Protein AF-A0A182KH71-F1 (afdb_monomer_lite)

Secondary structure (DSSP, 8-state):
--HHHHHHHHHHHHHHHHHHHTTTT-TT--SS-----TTS-HHHHHHHHHHHHHHHHS----S-HHHHHHHHHHHHHHHHHHHHHHIIIIIS--

Radius of gyration: 15.58 Å; chains: 1; bounding box: 45×22×39 Å

Sequence (94 aa):
MNIYNIIQIVLNLYIGIVGGLNSYFDPDYSWSCETINQKDNPIQFTILMLHFGIPLLGGYCDFPKVLLFIGFTQNMFMFTLFADFYIKTYIKKK

InterPro domains:
  IPR002076 ELO family [PF01151] (43-94)

pLDDT: mean 75.15, std 6.95, range [49.72, 83.88]

Foldseek 3Di:
DDPVVVVVVVVVVVLCVVVCCQAVVPPVHDPVDDDDDPSDDLVSLVVQLCVLVVCLVDVPDPDPNVVSVVSNVVSVVVSVVVVVVCCVPPVVPD

Structure (mmCIF, N/CA/C/O backbone):
data_AF-A0A182KH71-F1
#
_entry.id   AF-A0A182KH71-F1
#
loop_
_atom_site.group_PDB
_atom_site.id
_atom_site.type_symbol
_atom_site.label_atom_id
_atom_site.label_alt_id
_atom_site.label_comp_id
_atom_site.label_asym_id
_atom_site.label_entity_id
_atom_site.label_seq_id
_atom_site.pdbx_PDB_ins_code
_atom_site.Cartn_x
_atom_site.Cartn_y
_atom_site.Cartn_z
_atom_site.occupancy
_atom_site.B_iso_or_equiv
_atom_site.auth_seq_id
_atom_site.auth_comp_id
_atom_site.auth_asym_id
_atom_site.auth_atom_id
_atom_site.pdbx_PDB_model_num
ATOM 1 N N . MET A 1 1 ? 22.215 -0.749 -15.458 1.00 57.09 1 MET A N 1
ATOM 2 C CA . MET A 1 1 ? 20.942 -0.724 -14.706 1.00 57.09 1 MET A CA 1
ATOM 3 C C . MET A 1 1 ? 20.377 0.675 -14.830 1.00 57.09 1 MET A C 1
ATOM 5 O O . MET A 1 1 ? 21.123 1.618 -14.605 1.00 57.09 1 MET A O 1
ATOM 9 N N . ASN A 1 2 ? 19.142 0.820 -15.299 1.00 70.88 2 ASN A N 1
ATOM 10 C CA . ASN A 1 2 ? 18.598 2.137 -15.608 1.00 70.88 2 ASN A CA 1
ATOM 11 C C . ASN A 1 2 ? 18.298 2.926 -14.322 1.00 70.88 2 ASN A C 1
ATOM 13 O O . ASN A 1 2 ? 17.957 2.314 -13.308 1.00 70.88 2 ASN A O 1
ATOM 17 N N . ILE A 1 3 ? 18.441 4.255 -14.339 1.00 74.06 3 ILE A N 1
ATOM 18 C CA . ILE A 1 3 ? 18.426 5.073 -13.107 1.00 74.06 3 ILE A CA 1
ATOM 19 C C . ILE A 1 3 ? 17.095 4.946 -12.342 1.00 74.06 3 ILE A C 1
ATOM 21 O O . ILE A 1 3 ? 17.070 4.894 -11.117 1.00 74.06 3 ILE A O 1
ATOM 25 N N . TYR A 1 4 ? 15.995 4.775 -13.075 1.00 64.38 4 TYR A N 1
ATOM 26 C CA . TYR A 1 4 ? 14.647 4.562 -12.548 1.00 64.38 4 TYR A CA 1
ATOM 27 C C . TYR A 1 4 ? 14.513 3.225 -11.810 1.00 64.38 4 TYR A C 1
ATOM 29 O O . TYR A 1 4 ? 13.889 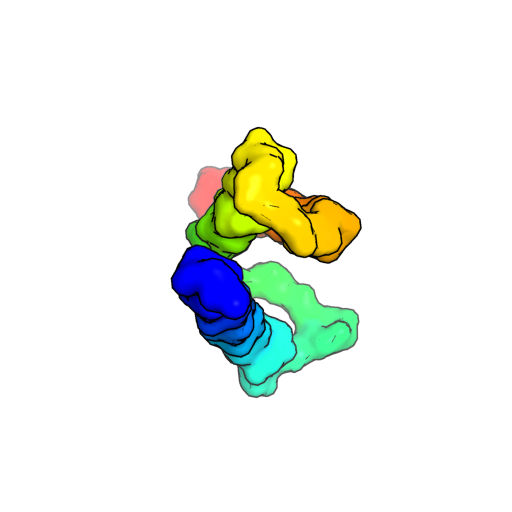3.173 -10.756 1.00 64.38 4 TYR A O 1
ATOM 37 N N . ASN A 1 5 ? 15.171 2.166 -12.293 1.00 68.38 5 ASN A N 1
ATOM 38 C CA . ASN A 1 5 ? 15.152 0.863 -11.627 1.00 68.38 5 ASN A CA 1
ATOM 39 C C . ASN A 1 5 ? 15.877 0.937 -10.274 1.00 68.38 5 ASN A C 1
ATOM 41 O O . ASN A 1 5 ? 15.43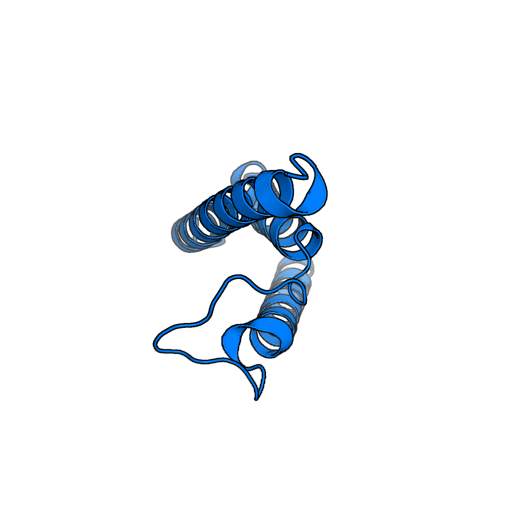1 0.330 -9.306 1.00 68.38 5 ASN A O 1
ATOM 45 N N . ILE A 1 6 ? 16.966 1.713 -10.190 1.00 77.75 6 ILE A N 1
ATOM 46 C CA . ILE A 1 6 ? 17.694 1.941 -8.931 1.00 77.75 6 ILE A CA 1
ATOM 47 C C . ILE A 1 6 ? 16.821 2.718 -7.944 1.00 77.75 6 ILE A C 1
ATOM 49 O O . ILE A 1 6 ? 16.665 2.287 -6.802 1.00 77.75 6 ILE A O 1
ATOM 53 N N . ILE A 1 7 ? 16.212 3.820 -8.390 1.00 75.19 7 ILE A N 1
ATOM 54 C CA . ILE A 1 7 ? 15.299 4.624 -7.564 1.00 75.19 7 ILE A CA 1
ATOM 55 C C . ILE A 1 7 ? 14.148 3.755 -7.050 1.00 75.19 7 ILE A C 1
ATOM 57 O O . ILE A 1 7 ? 13.833 3.793 -5.865 1.00 75.19 7 ILE A O 1
ATOM 61 N N . GLN A 1 8 ? 13.567 2.916 -7.905 1.00 69.75 8 GLN A N 1
ATOM 62 C CA . GLN A 1 8 ? 12.469 2.032 -7.535 1.00 69.75 8 GLN A CA 1
ATOM 63 C C . GLN A 1 8 ? 12.882 0.979 -6.502 1.00 69.75 8 GLN A C 1
ATOM 65 O O . GLN A 1 8 ? 12.117 0.722 -5.576 1.00 69.75 8 GLN A O 1
ATOM 70 N N . ILE A 1 9 ? 14.071 0.385 -6.617 1.00 77.44 9 ILE A N 1
ATOM 71 C CA . ILE A 1 9 ? 14.575 -0.571 -5.619 1.00 77.44 9 ILE A CA 1
ATOM 72 C C . ILE A 1 9 ? 14.738 0.121 -4.265 1.00 77.44 9 ILE A C 1
ATOM 74 O O . ILE A 1 9 ? 14.241 -0.382 -3.261 1.00 77.44 9 ILE A O 1
ATOM 78 N N . VAL A 1 10 ? 15.378 1.291 -4.243 1.00 83.00 10 VAL A N 1
ATOM 79 C CA . VAL A 1 10 ? 15.605 2.054 -3.007 1.00 83.00 10 VAL A CA 1
ATOM 80 C C . VAL A 1 10 ? 14.279 2.471 -2.371 1.00 83.00 10 VAL A C 1
ATOM 82 O O . VAL A 1 10 ? 14.098 2.318 -1.166 1.00 83.00 10 VAL A O 1
ATOM 85 N N . LEU A 1 11 ? 13.330 2.946 -3.175 1.00 77.62 11 LEU A N 1
ATOM 86 C CA . LEU A 1 11 ? 12.052 3.459 -2.693 1.00 77.62 11 LEU A CA 1
ATOM 87 C C . LEU A 1 11 ? 11.128 2.329 -2.207 1.00 77.62 11 LEU A C 1
ATOM 89 O O . LEU A 1 11 ? 10.520 2.461 -1.149 1.00 77.62 11 LEU A O 1
ATOM 93 N N . ASN A 1 12 ? 11.088 1.184 -2.900 1.00 74.88 12 ASN A N 1
ATOM 94 C CA . ASN A 1 12 ? 10.361 0.002 -2.419 1.00 74.88 12 ASN A CA 1
ATOM 95 C C . ASN A 1 12 ? 10.991 -0.592 -1.155 1.00 74.88 12 ASN A C 1
ATOM 97 O O . ASN A 1 12 ? 10.261 -0.990 -0.251 1.00 74.88 12 ASN A O 1
ATOM 101 N N . LEU A 1 13 ? 12.325 -0.630 -1.067 1.00 82.38 13 LEU A N 1
ATOM 102 C CA . LEU A 1 13 ? 13.022 -1.095 0.131 1.00 82.38 13 LEU A CA 1
ATOM 103 C C . LEU A 1 13 ? 12.724 -0.182 1.326 1.00 82.38 13 LEU A C 1
ATOM 105 O O . LEU 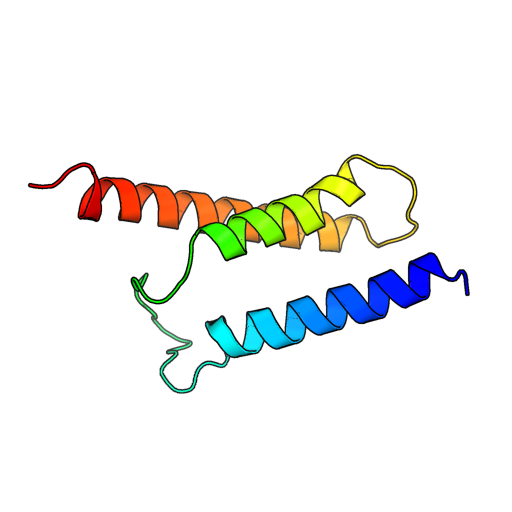A 1 13 ? 12.397 -0.671 2.403 1.00 82.38 13 LEU A O 1
ATOM 109 N N . TYR A 1 14 ? 12.779 1.135 1.127 1.00 82.62 14 TYR A N 1
ATOM 110 C CA . TYR A 1 14 ? 12.452 2.115 2.159 1.00 82.62 14 TYR A CA 1
ATOM 111 C C . TYR A 1 14 ? 11.003 1.975 2.641 1.00 82.62 14 TYR A C 1
ATOM 113 O O . TYR A 1 14 ? 10.770 1.854 3.841 1.00 82.62 14 TYR A O 1
ATOM 121 N N . ILE A 1 15 ? 10.038 1.921 1.718 1.00 80.75 15 ILE A N 1
ATOM 122 C CA . ILE A 1 15 ? 8.617 1.745 2.052 1.00 80.75 15 ILE A CA 1
ATOM 123 C C . ILE A 1 15 ? 8.380 0.408 2.763 1.00 80.75 15 ILE A C 1
ATOM 125 O O . ILE A 1 15 ? 7.625 0.362 3.730 1.00 80.75 15 ILE A O 1
ATOM 129 N N . GLY A 1 16 ? 9.040 -0.668 2.328 1.00 79.94 16 GLY A N 1
ATOM 130 C CA . GLY A 1 16 ? 8.941 -1.979 2.965 1.00 79.94 16 GLY A CA 1
ATOM 131 C C . GLY A 1 16 ? 9.492 -1.990 4.391 1.00 79.94 16 GLY A C 1
ATOM 132 O O . GLY A 1 16 ? 8.846 -2.525 5.287 1.00 79.94 16 GLY A O 1
ATOM 133 N N . ILE A 1 17 ? 10.648 -1.360 4.626 1.00 82.31 17 ILE A N 1
ATOM 134 C CA . ILE A 1 17 ? 11.260 -1.274 5.960 1.00 82.31 17 ILE A CA 1
ATOM 135 C C . ILE A 1 17 ? 10.422 -0.382 6.877 1.00 82.31 17 ILE A C 1
ATOM 137 O O . ILE A 1 17 ? 10.056 -0.806 7.966 1.00 82.31 17 ILE A O 1
ATOM 141 N N . VAL A 1 18 ? 10.079 0.833 6.445 1.00 83.19 18 VAL A N 1
ATOM 142 C CA . VAL A 1 18 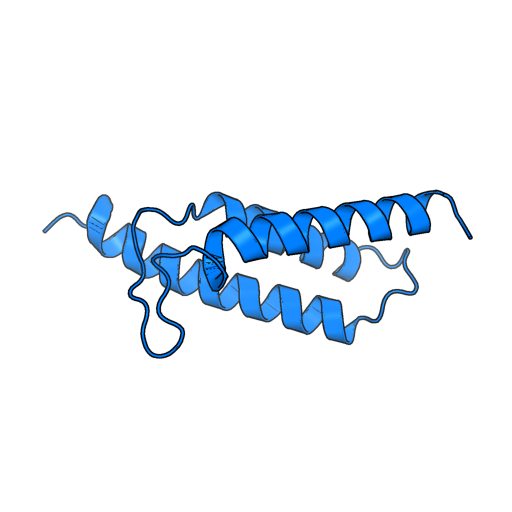? 9.308 1.779 7.266 1.00 83.19 18 VAL A CA 1
ATOM 143 C C . VAL A 1 18 ? 7.898 1.255 7.522 1.00 83.19 18 VAL A C 1
ATOM 145 O O . VAL A 1 18 ? 7.435 1.300 8.658 1.00 83.19 18 VAL A O 1
ATOM 148 N N . GLY A 1 19 ? 7.229 0.719 6.500 1.00 77.25 19 GLY A N 1
ATOM 149 C CA . GLY A 1 19 ? 5.904 0.122 6.645 1.00 77.25 19 GLY A CA 1
ATOM 150 C C . GLY A 1 19 ? 5.924 -1.145 7.499 1.00 77.25 19 GLY A C 1
ATOM 151 O O . GLY A 1 19 ? 5.025 -1.345 8.302 1.00 77.25 19 GLY A O 1
ATOM 152 N N . GLY A 1 20 ? 6.961 -1.978 7.382 1.00 78.00 20 GLY A N 1
ATOM 153 C CA . GLY A 1 20 ? 7.132 -3.153 8.233 1.00 78.00 20 GLY A CA 1
ATOM 154 C C . GLY A 1 20 ? 7.368 -2.783 9.697 1.00 78.00 20 GLY A C 1
ATOM 155 O O . GLY A 1 20 ? 6.696 -3.323 10.570 1.00 78.00 20 GLY A O 1
ATOM 156 N N . LEU A 1 21 ? 8.296 -1.858 9.964 1.00 82.31 21 LEU A N 1
ATOM 157 C CA . LEU A 1 21 ? 8.666 -1.426 11.318 1.00 82.31 21 LEU A CA 1
ATOM 158 C C . LEU A 1 21 ? 7.539 -0.695 12.051 1.00 82.31 21 LEU A C 1
ATOM 160 O O . LEU A 1 21 ? 7.390 -0.893 13.247 1.00 82.31 21 LEU A O 1
ATOM 164 N N . ASN A 1 22 ? 6.740 0.106 11.344 1.00 78.12 22 ASN A N 1
ATOM 165 C CA . ASN A 1 22 ? 5.596 0.819 11.931 1.00 78.12 22 ASN A CA 1
ATOM 166 C C . ASN A 1 22 ? 4.291 0.008 11.899 1.00 78.12 22 ASN A C 1
ATOM 168 O O . ASN A 1 22 ? 3.223 0.562 12.139 1.00 78.12 22 ASN A O 1
ATOM 172 N N . SER A 1 23 ? 4.341 -1.271 11.527 1.00 74.56 23 SER A N 1
ATOM 173 C CA . SER A 1 23 ? 3.159 -2.134 11.528 1.00 74.56 23 SER A CA 1
ATOM 174 C C . SER A 1 23 ? 3.498 -3.485 12.151 1.00 74.56 23 SER A C 1
ATOM 176 O O . SER A 1 23 ? 3.340 -3.666 13.349 1.00 74.56 23 SER A O 1
ATOM 178 N N . TYR A 1 24 ? 4.023 -4.427 11.368 1.00 74.56 24 TYR A N 1
ATOM 179 C CA . TYR A 1 24 ? 4.219 -5.813 11.809 1.00 74.56 24 TYR A CA 1
ATOM 180 C C . TYR A 1 24 ? 5.360 -6.004 12.819 1.00 74.56 24 TYR A C 1
ATOM 182 O O . TYR A 1 24 ? 5.344 -6.953 13.599 1.00 74.56 24 TYR A O 1
ATOM 190 N N . PHE A 1 25 ? 6.377 -5.142 12.781 1.00 81.06 25 PHE A N 1
ATOM 191 C CA . PHE A 1 25 ? 7.537 -5.212 13.675 1.00 81.06 25 PHE A CA 1
ATOM 192 C C . PHE A 1 25 ? 7.507 -4.140 14.770 1.00 81.06 25 PHE A C 1
ATOM 194 O O . PHE A 1 25 ? 8.543 -3.875 15.382 1.00 81.06 25 PHE A O 1
ATOM 201 N N . ASP A 1 26 ? 6.346 -3.531 15.019 1.00 80.31 26 ASP A N 1
ATOM 202 C CA . ASP A 1 26 ? 6.177 -2.691 16.198 1.00 80.31 26 ASP A CA 1
ATOM 203 C C . ASP A 1 26 ? 6.315 -3.571 17.461 1.00 80.31 26 ASP A C 1
ATOM 205 O O . ASP A 1 26 ? 5.806 -4.696 17.479 1.00 80.31 26 ASP A O 1
ATOM 209 N N . PRO A 1 27 ? 7.040 -3.130 18.505 1.00 79.19 27 PRO A N 1
ATOM 210 C CA . PRO A 1 27 ? 7.257 -3.931 19.710 1.00 79.19 27 PRO A CA 1
ATOM 211 C C . PRO A 1 27 ? 5.965 -4.310 20.449 1.00 79.19 27 PRO A C 1
ATOM 213 O O . PRO A 1 27 ? 5.975 -5.303 21.178 1.00 79.19 27 PRO A O 1
ATOM 216 N N . ASP A 1 28 ? 4.870 -3.570 20.250 1.00 79.56 28 ASP A N 1
ATOM 217 C CA . ASP A 1 28 ? 3.560 -3.889 20.827 1.00 79.56 28 ASP A CA 1
ATOM 218 C C . ASP A 1 28 ? 2.738 -4.870 19.955 1.00 79.56 28 ASP A C 1
ATOM 220 O O . ASP A 1 28 ? 1.648 -5.269 20.362 1.00 79.56 28 ASP A O 1
ATOM 224 N N . TYR A 1 29 ? 3.223 -5.267 18.768 1.00 73.69 29 TYR A N 1
ATOM 225 C CA . TYR A 1 29 ? 2.451 -6.032 17.778 1.00 73.69 29 TYR A CA 1
ATOM 226 C C . TYR A 1 29 ? 2.417 -7.547 18.049 1.00 73.69 29 TYR A C 1
ATOM 228 O O . TYR A 1 29 ? 3.450 -8.228 18.101 1.00 73.69 29 TYR A O 1
ATOM 236 N N . SER A 1 30 ? 1.211 -8.117 18.131 1.00 80.94 30 SER A N 1
ATOM 237 C CA . SER A 1 30 ? 0.991 -9.558 18.295 1.00 80.94 30 SER A CA 1
ATOM 238 C C . SER A 1 30 ? 0.756 -10.276 16.961 1.00 80.94 30 SER A C 1
ATOM 240 O O . SER A 1 30 ? -0.294 -10.166 16.332 1.00 80.94 30 SER A O 1
ATOM 242 N N . TRP A 1 31 ? 1.699 -11.137 16.566 1.00 76.69 31 TRP A N 1
ATOM 243 C CA . TRP A 1 31 ? 1.623 -11.917 15.319 1.00 76.69 31 TRP A CA 1
ATOM 244 C C . TRP A 1 31 ? 0.534 -13.003 15.293 1.00 76.69 31 TRP A C 1
ATOM 246 O O . TRP A 1 31 ? 0.218 -13.517 14.222 1.00 76.69 31 TRP A O 1
ATOM 256 N N . SER A 1 32 ? -0.020 -13.398 16.446 1.00 76.44 32 SER A N 1
ATOM 257 C CA . SER A 1 32 ? -1.104 -14.398 16.501 1.00 76.44 32 SER A CA 1
ATOM 258 C C . SER A 1 32 ? -2.494 -13.774 16.414 1.00 76.44 32 SER A C 1
ATOM 260 O O . SER A 1 32 ? -3.368 -14.350 15.776 1.00 76.44 32 SER A O 1
ATOM 262 N N . CYS A 1 33 ? -2.695 -12.617 17.046 1.00 68.12 33 CYS A N 1
ATOM 263 C CA . CYS A 1 33 ? -3.959 -11.884 17.064 1.00 68.12 33 CYS A CA 1
ATOM 264 C C . CYS A 1 33 ? -3.662 -10.426 17.423 1.00 68.12 33 CYS A C 1
ATOM 266 O O . CYS A 1 33 ? -3.454 -10.131 18.600 1.00 68.12 33 CYS A O 1
ATOM 268 N N . GLU A 1 34 ? -3.692 -9.539 16.432 1.00 72.31 34 GLU A N 1
ATOM 269 C CA . GLU A 1 34 ? -3.703 -8.091 16.639 1.00 72.31 34 GLU A CA 1
ATOM 270 C C . GLU A 1 34 ? -5.090 -7.549 16.284 1.00 72.31 34 GLU A C 1
ATOM 272 O O . GLU A 1 34 ? -5.675 -7.927 15.261 1.00 72.31 34 GLU A O 1
ATOM 277 N N . THR A 1 35 ? -5.643 -6.680 17.130 1.00 64.00 35 THR A N 1
ATOM 278 C CA . THR A 1 35 ? -6.894 -5.984 16.811 1.00 64.00 35 THR A CA 1
ATOM 279 C C . THR A 1 35 ? -6.613 -4.759 15.954 1.00 64.00 35 THR A C 1
ATOM 281 O O . THR A 1 35 ? -5.573 -4.128 16.082 1.00 64.00 35 THR A O 1
ATOM 284 N N . ILE A 1 36 ? -7.560 -4.383 15.093 1.00 67.69 36 ILE A N 1
ATOM 285 C CA . ILE A 1 36 ? -7.449 -3.154 14.299 1.00 67.69 36 ILE A CA 1
ATOM 286 C C . ILE A 1 36 ? -7.412 -1.960 15.266 1.00 67.69 36 ILE A C 1
ATOM 288 O O . ILE A 1 36 ? -8.423 -1.639 15.895 1.00 67.69 36 ILE A O 1
ATOM 292 N N . ASN A 1 37 ? -6.246 -1.327 15.405 1.00 66.06 37 ASN A N 1
ATOM 293 C CA . ASN A 1 37 ? -6.013 -0.250 16.362 1.00 66.06 37 ASN A CA 1
ATOM 294 C C . ASN A 1 37 ? -6.035 1.118 15.673 1.00 66.06 37 ASN A C 1
ATOM 296 O O . ASN A 1 37 ? -5.690 1.273 14.507 1.00 66.06 37 ASN A O 1
ATOM 300 N N . GLN A 1 38 ? -6.378 2.156 16.434 1.00 63.34 38 GLN A N 1
ATOM 301 C CA . GLN A 1 38 ? -6.432 3.543 15.945 1.00 63.34 38 GLN A CA 1
ATOM 302 C C . GLN A 1 38 ? -5.042 4.143 15.660 1.00 63.34 38 GLN A C 1
ATOM 304 O O . GLN A 1 38 ? -4.953 5.247 15.126 1.00 63.34 38 GLN A O 1
ATOM 309 N N . LYS A 1 39 ? -3.966 3.437 16.041 1.00 65.19 39 LYS A N 1
ATOM 310 C CA . LYS A 1 39 ? -2.575 3.820 15.761 1.00 65.19 39 LYS A CA 1
ATOM 311 C C . LYS A 1 39 ? -2.245 3.705 14.265 1.00 65.19 39 LYS A C 1
ATOM 313 O O . LYS A 1 39 ? -1.442 4.487 13.764 1.00 65.19 39 LYS A O 1
ATOM 318 N N . ASP A 1 40 ? -2.898 2.787 13.554 1.00 66.50 40 ASP A N 1
ATOM 319 C CA . ASP A 1 40 ? -2.645 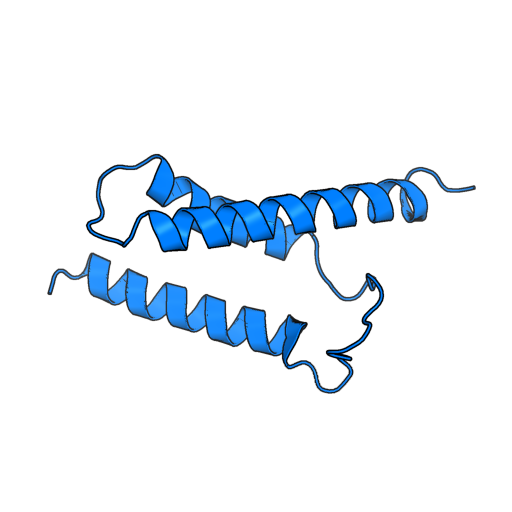2.540 12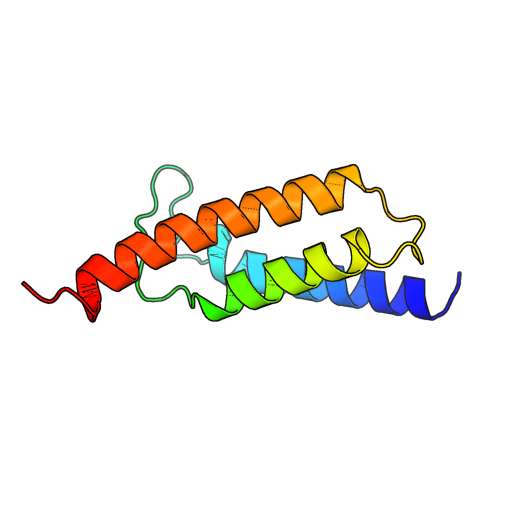.137 1.00 66.50 40 ASP A CA 1
ATOM 320 C C . ASP A 1 40 ? -3.405 3.542 11.263 1.00 66.50 40 ASP A C 1
ATOM 322 O O . ASP A 1 40 ? -4.636 3.636 11.291 1.00 66.50 40 ASP A O 1
ATOM 326 N N . ASN A 1 41 ? -2.671 4.322 10.466 1.00 68.44 41 ASN A N 1
ATOM 327 C CA . ASN A 1 41 ? -3.263 5.375 9.652 1.00 68.44 41 ASN A CA 1
ATOM 328 C C . ASN A 1 41 ? -3.835 4.801 8.333 1.00 68.44 41 ASN A C 1
ATOM 330 O O . ASN A 1 41 ? -3.061 4.301 7.510 1.00 68.44 41 ASN A O 1
ATOM 334 N N . PRO A 1 42 ? -5.146 4.941 8.038 1.00 68.31 42 PRO A N 1
ATOM 335 C CA . PRO A 1 42 ? -5.744 4.467 6.780 1.00 68.31 42 PRO A CA 1
ATOM 336 C C . PRO A 1 42 ? -5.128 5.115 5.527 1.00 68.31 42 PRO A C 1
ATOM 338 O O . PRO A 1 42 ? -5.187 4.557 4.425 1.00 68.31 42 PRO A O 1
ATOM 341 N N . ILE A 1 43 ? -4.489 6.279 5.686 1.00 75.06 43 ILE A N 1
ATOM 342 C CA . ILE A 1 43 ? -3.766 6.969 4.615 1.00 75.06 43 ILE A CA 1
ATOM 343 C C . ILE A 1 43 ? -2.554 6.143 4.160 1.00 75.06 43 ILE A C 1
ATOM 345 O O . ILE A 1 43 ? -2.279 6.091 2.962 1.00 75.06 43 ILE A O 1
ATOM 349 N N . GLN A 1 44 ? -1.866 5.439 5.066 1.00 74.12 44 GLN A N 1
ATOM 350 C CA . GLN A 1 44 ? -0.693 4.625 4.728 1.00 74.12 44 GLN A CA 1
ATOM 351 C C . GLN A 1 44 ? -1.063 3.476 3.781 1.00 74.12 44 GLN A C 1
ATOM 353 O O . GLN A 1 44 ? -0.398 3.280 2.764 1.00 74.12 44 GLN A O 1
ATOM 358 N N . PHE A 1 45 ? -2.171 2.781 4.051 1.00 75.88 45 PHE A N 1
ATOM 359 C CA . PHE A 1 45 ? -2.687 1.727 3.169 1.00 75.88 45 PHE A CA 1
ATOM 360 C C . PHE A 1 45 ? -3.127 2.267 1.807 1.00 75.88 45 PHE A C 1
ATOM 362 O O . PHE A 1 45 ? -2.895 1.629 0.783 1.00 75.88 45 PHE A O 1
ATOM 369 N N . THR A 1 46 ? -3.703 3.470 1.776 1.00 78.31 46 THR A N 1
ATOM 370 C CA . THR A 1 46 ? -4.106 4.130 0.524 1.00 78.31 46 THR A CA 1
ATOM 371 C C . THR A 1 46 ? -2.887 4.496 -0.330 1.00 78.31 46 THR A C 1
ATOM 373 O O . THR A 1 46 ? -2.873 4.249 -1.536 1.00 78.31 46 THR A O 1
ATOM 376 N N . ILE A 1 47 ? -1.830 5.032 0.289 1.00 81.00 47 ILE A N 1
ATOM 377 C CA . ILE A 1 47 ? -0.569 5.358 -0.393 1.00 81.00 47 ILE A CA 1
ATOM 378 C C . ILE A 1 47 ? 0.087 4.086 -0.942 1.00 81.00 47 ILE A C 1
ATOM 380 O O . ILE A 1 47 ? 0.493 4.063 -2.103 1.00 81.00 47 ILE A O 1
ATOM 384 N N . LEU A 1 48 ? 0.139 3.011 -0.150 1.00 80.19 48 LEU A N 1
ATOM 385 C CA . LEU A 1 48 ? 0.666 1.712 -0.581 1.00 80.19 48 LEU A CA 1
ATOM 386 C C . LEU A 1 48 ? -0.149 1.122 -1.740 1.00 80.19 48 LEU A C 1
ATOM 388 O O . LEU A 1 48 ? 0.425 0.652 -2.722 1.00 80.19 48 LEU A O 1
ATOM 392 N N . MET A 1 49 ? -1.480 1.198 -1.673 1.00 80.25 49 MET A N 1
ATOM 393 C CA . MET A 1 49 ? -2.370 0.750 -2.746 1.00 80.25 49 MET A CA 1
ATOM 394 C C . MET A 1 49 ? -2.096 1.492 -4.062 1.00 80.25 49 MET A C 1
ATOM 396 O O . MET A 1 49 ? -2.018 0.855 -5.112 1.00 80.25 49 MET A O 1
ATOM 400 N N . LEU A 1 50 ? -1.904 2.814 -4.024 1.00 80.81 50 LEU A N 1
ATOM 401 C CA . LEU A 1 50 ? -1.552 3.601 -5.211 1.00 80.81 50 LEU A CA 1
ATOM 402 C C . LEU A 1 50 ? -0.141 3.276 -5.716 1.00 80.81 50 LEU A C 1
ATOM 404 O O . LEU A 1 50 ? 0.058 3.127 -6.922 1.00 80.81 50 LEU A O 1
ATOM 408 N N . HIS A 1 51 ? 0.820 3.102 -4.808 1.00 82.38 51 HIS A N 1
ATOM 409 C CA . HIS A 1 51 ? 2.205 2.759 -5.137 1.00 82.38 51 HIS A CA 1
ATOM 410 C C . HIS A 1 51 ? 2.322 1.413 -5.865 1.00 82.38 51 HIS A C 1
ATOM 412 O O . HIS A 1 51 ? 3.086 1.305 -6.821 1.00 82.38 51 HIS A O 1
ATOM 418 N N . PHE A 1 52 ? 1.527 0.407 -5.482 1.00 77.19 52 PHE A N 1
ATOM 419 C CA . PHE A 1 52 ? 1.460 -0.875 -6.199 1.00 77.19 52 PHE A CA 1
ATOM 420 C C . PHE A 1 52 ? 0.489 -0.861 -7.395 1.00 77.19 52 PHE A C 1
ATOM 422 O O . PHE A 1 52 ? 0.687 -1.612 -8.350 1.00 77.19 52 PHE A O 1
ATOM 429 N N . GLY A 1 53 ? -0.536 -0.003 -7.384 1.00 78.12 53 GLY A N 1
ATOM 430 C CA . GLY A 1 53 ? -1.549 0.092 -8.442 1.00 78.12 53 GLY A CA 1
ATOM 431 C C . GLY A 1 53 ? -1.093 0.854 -9.692 1.00 78.12 53 GLY A C 1
ATOM 432 O O . GLY A 1 53 ? -1.399 0.442 -10.811 1.00 78.12 53 GLY A O 1
ATOM 433 N N . ILE A 1 54 ? -0.317 1.932 -9.538 1.00 78.69 54 ILE A N 1
ATOM 434 C CA . ILE A 1 54 ? 0.186 2.733 -10.669 1.00 78.69 54 ILE A CA 1
ATOM 435 C C . ILE A 1 54 ? 1.087 1.899 -11.608 1.00 78.69 54 ILE A C 1
ATOM 437 O O . ILE A 1 54 ? 0.851 1.928 -12.818 1.00 78.69 54 ILE A O 1
ATOM 441 N N . PRO A 1 55 ? 2.054 1.095 -11.116 1.00 75.75 55 PRO A N 1
ATOM 442 C CA . PRO A 1 55 ? 2.875 0.227 -11.966 1.00 75.75 55 PRO A CA 1
ATOM 443 C C . PRO A 1 55 ? 2.103 -0.939 -12.603 1.00 75.75 55 PRO A C 1
ATOM 445 O O . PRO A 1 55 ? 2.560 -1.505 -13.591 1.00 75.75 55 PRO A O 1
ATOM 448 N N . LEU A 1 56 ? 0.942 -1.318 -12.054 1.00 73.06 56 LEU A N 1
ATOM 449 C CA . LEU A 1 56 ? 0.050 -2.320 -12.653 1.00 73.06 56 LEU A CA 1
ATOM 450 C C . LEU A 1 56 ? -0.649 -1.784 -13.915 1.00 73.06 56 LEU A C 1
ATOM 452 O O . LEU A 1 56 ? -0.884 -2.549 -14.849 1.00 73.06 56 LEU A O 1
ATOM 456 N N . LEU A 1 57 ? -0.957 -0.482 -13.946 1.00 73.50 57 LEU A N 1
ATOM 457 C CA . LEU A 1 57 ? -1.611 0.194 -15.074 1.00 73.50 57 LEU A CA 1
ATOM 458 C C . LEU A 1 57 ? -0.603 0.756 -16.091 1.00 73.50 57 LEU A C 1
ATOM 460 O O . LEU A 1 57 ? -0.856 0.738 -17.295 1.00 73.50 57 LEU A O 1
ATOM 464 N N . GLY A 1 58 ? 0.548 1.245 -15.622 1.00 66.06 58 GLY A N 1
ATOM 465 C CA . GLY A 1 58 ? 1.636 1.737 -16.462 1.00 66.06 58 GLY A CA 1
ATOM 466 C C . GLY A 1 58 ? 2.586 0.609 -16.855 1.00 66.06 58 GLY A C 1
ATOM 467 O O . GLY A 1 58 ? 3.452 0.234 -16.073 1.00 66.06 58 GLY A O 1
ATOM 468 N N . GLY A 1 59 ? 2.474 0.092 -18.081 1.00 59.53 59 GLY A N 1
ATOM 469 C CA . GLY A 1 59 ? 3.273 -1.030 -18.608 1.00 59.53 59 GLY A CA 1
ATOM 470 C C . GLY A 1 59 ? 4.778 -0.775 -18.807 1.00 59.53 59 GLY A C 1
ATOM 471 O O . GLY A 1 59 ? 5.391 -1.426 -19.646 1.00 59.53 59 GLY A O 1
ATOM 472 N N . TYR A 1 60 ? 5.379 0.164 -18.075 1.00 61.38 60 TYR A N 1
ATOM 473 C CA . TYR A 1 60 ? 6.749 0.649 -18.274 1.00 61.38 60 TYR A CA 1
ATOM 474 C C . TYR A 1 60 ? 7.814 -0.092 -17.444 1.00 61.38 60 TYR A C 1
ATOM 476 O O . TYR A 1 60 ? 8.941 0.389 -17.345 1.00 61.38 60 TYR A O 1
ATOM 484 N N . CYS A 1 61 ? 7.494 -1.228 -16.812 1.00 64.25 61 CYS A N 1
ATOM 485 C CA . CYS A 1 61 ? 8.417 -1.900 -15.889 1.00 64.25 61 CYS A CA 1
ATOM 486 C C . CYS A 1 61 ? 8.416 -3.432 -16.010 1.00 64.25 61 CYS A C 1
ATOM 488 O O . CYS A 1 61 ? 7.383 -4.074 -15.832 1.00 64.25 61 CYS A O 1
ATOM 490 N N . ASP A 1 62 ? 9.610 -4.015 -16.178 1.00 68.06 62 ASP A N 1
ATOM 491 C CA . ASP A 1 62 ? 9.916 -5.458 -16.074 1.00 68.06 62 ASP A CA 1
ATOM 492 C C . ASP A 1 62 ? 9.914 -5.959 -14.615 1.00 68.06 62 ASP A C 1
ATOM 494 O O . ASP A 1 62 ? 10.748 -6.763 -14.196 1.00 68.06 62 ASP A O 1
ATOM 498 N N . PHE A 1 63 ? 9.001 -5.451 -13.788 1.00 68.69 63 PHE A N 1
ATOM 499 C CA . PHE A 1 63 ? 8.834 -5.950 -12.429 1.00 68.69 63 PHE A CA 1
ATOM 500 C C . PHE A 1 63 ? 7.872 -7.149 -12.440 1.00 68.69 63 PHE A C 1
ATOM 502 O O . PHE A 1 63 ? 6.885 -7.125 -13.184 1.00 68.69 63 PHE A O 1
ATOM 509 N N . PRO A 1 64 ? 8.101 -8.201 -11.629 1.00 75.56 64 PRO A N 1
ATOM 510 C CA . PRO A 1 64 ? 7.186 -9.335 -11.538 1.00 75.56 64 PRO A CA 1
ATOM 511 C C . PRO A 1 64 ? 5.778 -8.871 -11.146 1.00 75.56 64 PRO A C 1
ATOM 513 O O . PRO A 1 64 ? 5.492 -8.556 -9.989 1.00 75.56 64 PRO A O 1
ATOM 516 N N . LYS A 1 65 ? 4.874 -8.875 -12.131 1.00 75.19 65 LYS A N 1
ATOM 517 C CA . LYS A 1 65 ? 3.475 -8.436 -11.993 1.00 75.19 65 LYS A CA 1
ATOM 518 C C . LYS A 1 65 ? 2.718 -9.208 -10.911 1.00 75.19 65 LYS A C 1
ATOM 520 O O . LYS A 1 65 ? 1.805 -8.670 -10.301 1.00 75.19 65 LYS A O 1
ATOM 525 N N . VAL A 1 66 ? 3.135 -10.446 -10.637 1.00 77.19 66 VAL A N 1
ATOM 526 C CA . VAL A 1 66 ? 2.574 -11.296 -9.578 1.00 77.19 66 VAL A CA 1
ATOM 527 C C . VAL A 1 66 ? 2.780 -10.677 -8.192 1.00 77.19 66 VAL A C 1
ATOM 529 O O . VAL A 1 66 ? 1.834 -10.609 -7.417 1.00 77.19 66 VAL A O 1
ATOM 532 N N . LEU A 1 67 ? 3.978 -10.167 -7.886 1.00 76.19 67 LEU A N 1
ATOM 533 C CA . LEU A 1 67 ? 4.261 -9.537 -6.589 1.00 76.19 67 LEU A CA 1
ATOM 534 C C . LEU A 1 67 ? 3.499 -8.217 -6.423 1.00 76.19 67 LEU A C 1
ATOM 536 O O . LEU A 1 67 ? 2.957 -7.952 -5.352 1.00 76.19 67 LEU A O 1
ATOM 540 N N . LEU A 1 68 ? 3.395 -7.432 -7.500 1.00 75.94 68 LEU A N 1
ATOM 541 C CA . LEU A 1 68 ? 2.563 -6.225 -7.540 1.00 75.94 68 LEU A CA 1
ATOM 542 C C . LEU A 1 68 ? 1.088 -6.545 -7.273 1.00 75.94 68 LEU A C 1
ATOM 544 O O . LEU A 1 68 ? 0.443 -5.863 -6.481 1.00 75.94 68 LEU A O 1
ATOM 548 N N . PHE A 1 69 ? 0.565 -7.603 -7.894 1.00 78.94 69 PHE A N 1
ATOM 549 C CA . PHE A 1 69 ? -0.822 -8.027 -7.726 1.00 78.94 69 PHE A CA 1
ATOM 550 C C . PHE A 1 69 ? -1.118 -8.530 -6.306 1.00 78.94 69 PHE A C 1
ATOM 552 O O . PHE A 1 69 ? -2.151 -8.174 -5.735 1.00 78.94 69 PHE A O 1
ATOM 559 N N . ILE A 1 70 ? -0.204 -9.304 -5.711 1.00 81.06 70 ILE A N 1
ATOM 560 C CA . ILE A 1 70 ? -0.322 -9.767 -4.319 1.00 81.06 70 ILE A CA 1
ATOM 561 C C . ILE A 1 70 ? -0.325 -8.568 -3.364 1.00 81.06 70 ILE A C 1
ATOM 563 O O . ILE A 1 70 ? -1.241 -8.444 -2.550 1.00 81.06 70 ILE A O 1
ATOM 567 N N . GLY A 1 71 ? 0.641 -7.652 -3.505 1.00 78.38 71 GLY A N 1
ATOM 568 C CA . GLY A 1 71 ? 0.729 -6.449 -2.674 1.00 78.38 71 GLY A CA 1
ATOM 569 C C . GLY A 1 71 ? -0.503 -5.553 -2.812 1.00 78.38 71 GLY A C 1
ATOM 570 O O . GLY A 1 71 ? -1.069 -5.117 -1.811 1.00 78.38 71 GLY A O 1
ATOM 571 N N . PHE A 1 72 ? -0.982 -5.328 -4.035 1.00 81.38 72 PHE A N 1
ATOM 572 C CA . PHE A 1 72 ? -2.200 -4.557 -4.283 1.00 81.38 72 PHE A CA 1
ATOM 573 C C . PHE A 1 72 ? -3.435 -5.199 -3.631 1.00 81.38 72 PHE A C 1
ATOM 575 O O . PHE A 1 72 ? -4.188 -4.522 -2.931 1.00 81.38 72 PHE A O 1
ATOM 582 N N . THR A 1 73 ? -3.612 -6.512 -3.796 1.00 79.88 73 THR A N 1
ATOM 583 C CA . THR A 1 73 ? -4.759 -7.249 -3.239 1.00 79.88 73 THR A CA 1
ATOM 584 C C . THR A 1 73 ? -4.749 -7.241 -1.709 1.00 79.88 73 THR A C 1
ATOM 586 O O . THR A 1 73 ? -5.783 -6.990 -1.089 1.00 79.88 73 THR A O 1
ATOM 589 N N . GLN A 1 74 ? -3.580 -7.444 -1.093 1.00 80.69 74 GLN A N 1
ATOM 590 C CA . GLN A 1 74 ? -3.410 -7.359 0.359 1.00 80.69 74 GLN A CA 1
ATOM 591 C C . GLN A 1 74 ? -3.786 -5.963 0.888 1.00 80.69 74 GLN A C 1
ATOM 593 O O . GLN A 1 74 ? -4.523 -5.855 1.869 1.00 80.69 74 GLN A O 1
ATOM 598 N N . ASN A 1 75 ? -3.333 -4.894 0.220 1.00 78.81 75 ASN A N 1
ATOM 599 C CA . ASN A 1 75 ? -3.640 -3.517 0.622 1.00 78.81 75 ASN A CA 1
ATOM 600 C C . ASN A 1 75 ? -5.126 -3.163 0.432 1.00 78.81 75 ASN A C 1
ATOM 602 O O . ASN A 1 75 ? -5.690 -2.478 1.283 1.00 78.81 75 ASN A O 1
ATOM 606 N N . MET A 1 76 ? -5.793 -3.671 -0.613 1.00 79.25 76 MET A N 1
ATOM 607 C CA . MET A 1 76 ? -7.241 -3.480 -0.789 1.00 79.25 76 MET A CA 1
ATOM 608 C C . MET A 1 76 ? -8.070 -4.145 0.313 1.00 79.25 76 MET A C 1
ATOM 610 O O . MET A 1 76 ? -9.050 -3.568 0.792 1.00 79.25 76 MET A O 1
ATOM 614 N N . PHE A 1 77 ? -7.700 -5.367 0.706 1.00 83.88 77 PHE A N 1
ATOM 615 C CA . PHE A 1 77 ? -8.409 -6.083 1.763 1.00 83.88 77 PHE A CA 1
ATOM 616 C C . PHE A 1 77 ? -8.276 -5.344 3.097 1.00 83.88 77 PHE A C 1
ATOM 618 O O . PHE A 1 77 ? -9.275 -5.087 3.771 1.00 83.88 77 PHE A O 1
ATOM 625 N N . MET A 1 78 ? -7.055 -4.912 3.417 1.00 78.75 78 MET A N 1
ATOM 626 C CA . MET A 1 78 ? -6.776 -4.144 4.625 1.00 78.75 78 MET A CA 1
ATOM 627 C C . MET A 1 78 ? -7.530 -2.807 4.633 1.00 78.75 78 MET A C 1
ATOM 629 O O . MET A 1 78 ? -8.218 -2.496 5.601 1.00 78.75 78 MET A O 1
ATOM 633 N N . PHE A 1 79 ? -7.505 -2.057 3.527 1.00 79.75 79 PHE A N 1
ATOM 634 C CA . PHE A 1 79 ? -8.254 -0.804 3.401 1.00 79.75 79 PHE A CA 1
ATOM 635 C C . PHE A 1 79 ? -9.761 -0.991 3.634 1.00 79.75 79 PHE A C 1
ATOM 637 O O . PHE A 1 79 ? -10.378 -0.194 4.336 1.00 79.75 79 PHE A O 1
ATOM 644 N N . THR A 1 80 ? -10.352 -2.064 3.099 1.00 80.06 80 THR A N 1
ATOM 645 C CA . THR A 1 80 ? -11.787 -2.356 3.265 1.00 80.06 80 THR A CA 1
ATOM 646 C C . THR A 1 80 ? -12.149 -2.626 4.727 1.00 80.06 80 THR A C 1
ATOM 648 O O . THR A 1 80 ? -13.142 -2.097 5.228 1.00 80.06 80 THR A O 1
ATOM 651 N N . LEU A 1 81 ? -11.323 -3.407 5.427 1.00 79.00 81 LEU A N 1
ATOM 652 C CA . LEU A 1 81 ? -11.498 -3.692 6.853 1.00 79.00 81 LEU A CA 1
ATOM 653 C C . LEU A 1 81 ? -11.366 -2.429 7.715 1.00 79.00 81 LEU A C 1
ATOM 655 O O . LEU A 1 81 ? -12.202 -2.186 8.587 1.00 79.00 81 LEU A O 1
ATOM 659 N N . PHE A 1 82 ? -10.360 -1.594 7.440 1.00 77.62 82 PHE A N 1
ATOM 660 C CA . PHE A 1 82 ? -10.185 -0.313 8.125 1.00 77.62 82 PHE A CA 1
ATOM 661 C C . PHE A 1 82 ? -11.334 0.656 7.843 1.00 77.62 82 PHE A C 1
ATOM 663 O O . PHE A 1 82 ? -11.780 1.343 8.758 1.00 77.62 82 PHE A O 1
ATOM 670 N N . ALA A 1 83 ? -11.847 0.700 6.611 1.00 77.94 83 ALA A N 1
ATOM 671 C CA . ALA A 1 83 ? -12.991 1.533 6.262 1.00 77.94 83 ALA A CA 1
ATOM 672 C C . ALA A 1 83 ? -14.256 1.104 7.024 1.00 77.94 83 ALA A C 1
ATOM 674 O O . ALA A 1 83 ? -14.937 1.958 7.592 1.00 77.94 83 ALA A O 1
ATOM 675 N N . ASP A 1 84 ? -14.547 -0.199 7.103 1.00 82.38 84 ASP A N 1
ATOM 676 C CA . ASP A 1 84 ? -15.678 -0.718 7.886 1.00 82.38 84 ASP A CA 1
ATOM 677 C C . ASP A 1 84 ? -15.543 -0.381 9.383 1.00 82.38 84 ASP A C 1
ATOM 679 O O . ASP A 1 84 ? -16.486 0.146 9.985 1.00 82.38 84 ASP A O 1
ATOM 683 N N . PHE A 1 85 ? -14.357 -0.589 9.969 1.00 80.56 85 PHE A N 1
ATOM 684 C CA . PHE A 1 85 ? -14.065 -0.206 11.353 1.00 80.56 85 PHE A CA 1
ATOM 685 C C . PHE A 1 85 ? -14.222 1.304 11.583 1.00 80.56 85 PHE A C 1
ATOM 687 O O . PHE A 1 85 ? -14.905 1.713 12.526 1.00 80.56 85 PHE A O 1
ATOM 694 N N . TYR A 1 86 ? -13.635 2.134 10.716 1.00 76.75 86 TYR A N 1
ATOM 695 C CA . TYR A 1 86 ? -13.656 3.593 10.828 1.00 76.75 86 TYR A CA 1
ATOM 696 C C . TYR A 1 86 ? -15.080 4.142 10.731 1.00 76.75 86 TYR A C 1
ATOM 698 O O . TYR A 1 86 ? -15.497 4.970 11.545 1.00 76.75 86 TYR A O 1
ATOM 706 N N . ILE A 1 87 ? -15.865 3.633 9.775 1.00 81.56 87 ILE A N 1
ATOM 707 C CA . ILE A 1 87 ? -17.276 3.994 9.637 1.00 81.56 87 ILE A CA 1
ATOM 708 C C . ILE A 1 87 ? -18.028 3.620 10.915 1.00 81.56 87 ILE A C 1
ATOM 710 O O . ILE A 1 87 ? -18.788 4.442 11.414 1.00 81.56 87 ILE A O 1
ATOM 714 N N . LYS A 1 88 ? -17.818 2.425 11.477 1.00 81.50 88 LYS A N 1
ATOM 715 C CA . LYS A 1 88 ? -18.536 1.968 12.679 1.00 81.50 88 LYS A CA 1
ATOM 716 C C . LYS A 1 88 ? -18.152 2.710 13.963 1.00 81.50 88 LYS A C 1
ATOM 718 O O . LYS A 1 88 ? -19.017 2.893 14.810 1.00 81.50 88 LYS A O 1
ATOM 723 N N . THR A 1 89 ? -16.898 3.122 14.125 1.00 78.31 89 THR A N 1
ATOM 724 C CA . THR A 1 89 ? -16.409 3.748 15.372 1.00 78.31 89 THR A CA 1
ATOM 725 C C . THR A 1 89 ? -16.457 5.273 15.358 1.00 78.31 89 THR A C 1
ATOM 727 O O . THR A 1 89 ? -16.793 5.875 16.378 1.00 78.31 89 THR A O 1
ATOM 730 N N . TYR A 1 90 ? -16.152 5.911 14.225 1.00 74.50 90 TYR A N 1
ATOM 731 C CA . TYR A 1 90 ? -16.037 7.372 14.139 1.00 74.50 90 TYR A CA 1
ATOM 732 C C . TYR A 1 90 ? -17.249 8.047 13.493 1.00 74.50 90 TYR A C 1
ATOM 734 O O . TYR A 1 90 ? -17.671 9.103 13.962 1.00 74.50 90 TYR A O 1
ATOM 742 N N . ILE A 1 91 ? -17.812 7.462 12.428 1.00 80.50 91 ILE A N 1
ATOM 743 C CA . ILE A 1 91 ? -18.918 8.081 11.671 1.00 80.50 91 ILE A CA 1
ATOM 744 C C . ILE A 1 91 ? -20.267 7.670 12.255 1.00 80.50 91 ILE A C 1
ATOM 746 O O . ILE A 1 91 ? -21.100 8.502 12.610 1.00 80.50 91 ILE A O 1
ATOM 750 N N . LYS A 1 92 ? -20.487 6.365 12.372 1.00 75.38 92 LYS A N 1
ATOM 751 C CA . LYS A 1 92 ? -21.701 5.754 12.900 1.00 75.38 92 LYS A CA 1
ATOM 752 C C . LYS A 1 92 ? -21.576 5.637 14.418 1.00 75.38 92 LYS A C 1
ATOM 754 O O . LYS A 1 92 ? -21.675 4.552 14.978 1.00 75.38 92 LYS A O 1
ATOM 759 N N . LYS A 1 93 ? -21.326 6.775 15.072 1.00 51.31 93 LYS A N 1
ATOM 760 C CA . LYS A 1 93 ? -21.342 6.898 16.532 1.00 51.31 93 LYS A CA 1
ATOM 761 C C . LYS A 1 93 ? -22.704 6.391 17.019 1.00 51.31 93 LYS A C 1
ATOM 763 O O . LYS A 1 93 ? -23.727 6.991 16.689 1.00 51.31 93 LYS A O 1
ATOM 768 N N . LYS A 1 94 ? -22.718 5.256 17.713 1.00 49.72 94 LYS A N 1
ATOM 769 C CA . LYS A 1 94 ? -23.875 4.828 18.497 1.00 49.72 94 LYS A CA 1
ATOM 770 C C . LYS A 1 94 ? -23.721 5.368 19.908 1.00 49.72 94 LYS A C 1
ATOM 772 O O . LYS A 1 94 ? -22.576 5.326 20.410 1.00 49.72 94 LYS A O 1
#

Organism: NCBI:txid43041